Protein AF-A0A963F0V1-F1 (afdb_monomer_lite)

Structure (mmCIF, N/CA/C/O backbone):
data_AF-A0A963F0V1-F1
#
_entry.id   AF-A0A963F0V1-F1
#
loop_
_atom_site.group_PDB
_atom_site.id
_atom_site.type_symbol
_atom_site.label_atom_id
_atom_site.label_alt_id
_atom_site.label_comp_id
_atom_site.label_asym_id
_atom_site.label_entity_id
_atom_site.label_seq_id
_atom_site.pdbx_PDB_ins_code
_atom_site.Cartn_x
_atom_site.Cartn_y
_atom_site.Cartn_z
_atom_site.occupancy
_atom_site.B_iso_or_equiv
_atom_site.auth_seq_id
_atom_site.auth_comp_id
_atom_site.auth_asym_id
_atom_site.auth_atom_id
_atom_site.pdbx_PDB_model_num
ATOM 1 N N . MET A 1 1 ? -31.309 -64.681 -16.401 1.00 36.34 1 MET A N 1
ATOM 2 C CA . MET A 1 1 ? -31.812 -65.780 -15.548 1.00 36.34 1 MET A CA 1
ATOM 3 C C . MET A 1 1 ? -31.472 -65.454 -14.094 1.00 36.34 1 MET A C 1
ATOM 5 O O . MET A 1 1 ? -30.343 -65.654 -13.675 1.00 36.34 1 MET A O 1
ATOM 9 N N . ARG A 1 2 ? -32.404 -64.854 -13.349 1.00 30.73 2 ARG A N 1
ATOM 10 C CA . ARG A 1 2 ? -32.393 -64.821 -11.878 1.00 30.73 2 ARG A CA 1
ATOM 11 C C . ARG A 1 2 ? -33.809 -65.196 -11.445 1.00 30.73 2 ARG A C 1
ATOM 13 O O . ARG A 1 2 ? -34.757 -64.589 -11.933 1.00 30.73 2 ARG A O 1
ATOM 20 N N . LEU A 1 3 ? -33.934 -66.254 -10.650 1.00 33.16 3 LEU A N 1
ATOM 21 C CA . LEU A 1 3 ? -35.193 -66.767 -10.108 1.00 33.16 3 LEU A CA 1
ATOM 22 C C . LEU A 1 3 ? -35.331 -66.376 -8.631 1.00 33.16 3 LEU A C 1
ATOM 24 O O . LEU A 1 3 ? -34.332 -66.418 -7.921 1.00 33.16 3 LEU A O 1
ATOM 28 N N . SER A 1 4 ? -36.592 -66.162 -8.220 1.00 36.38 4 SER A N 1
ATOM 29 C CA . SER A 1 4 ? -37.158 -66.322 -6.861 1.00 36.38 4 SER A CA 1
ATOM 30 C C . SER A 1 4 ? -36.654 -65.383 -5.750 1.00 36.38 4 SER A C 1
ATOM 32 O O . SER A 1 4 ? -35.472 -65.103 -5.660 1.00 36.38 4 SER A O 1
ATOM 34 N N . THR A 1 5 ? -37.463 -64.860 -4.821 1.00 39.00 5 THR A N 1
ATOM 35 C CA . THR A 1 5 ? -38.858 -65.129 -4.414 1.00 39.00 5 THR A CA 1
ATOM 36 C C . THR A 1 5 ? -39.387 -63.955 -3.577 1.00 39.00 5 THR A C 1
ATOM 38 O O . THR A 1 5 ? -38.623 -63.219 -2.959 1.00 39.00 5 THR A O 1
ATOM 41 N N . CYS A 1 6 ? -40.712 -63.817 -3.570 1.00 36.38 6 CYS A N 1
ATOM 42 C CA . CYS A 1 6 ? -41.528 -62.809 -2.898 1.00 36.38 6 CYS A CA 1
ATOM 43 C C . CYS A 1 6 ? -41.811 -63.183 -1.428 1.00 36.38 6 CYS A C 1
ATOM 45 O O . CYS A 1 6 ? -42.163 -64.330 -1.178 1.00 36.38 6 CYS A O 1
ATOM 47 N N . HIS A 1 7 ? -41.752 -62.221 -0.497 1.00 34.22 7 HIS A N 1
ATOM 48 C CA . HIS A 1 7 ? -42.605 -62.185 0.702 1.00 34.22 7 HIS A CA 1
ATOM 49 C C . HIS A 1 7 ? -42.799 -60.732 1.182 1.00 34.22 7 HIS A C 1
ATOM 51 O O . HIS A 1 7 ? -41.845 -60.046 1.534 1.00 34.22 7 HIS A O 1
ATOM 57 N N . LEU A 1 8 ? -44.060 -60.288 1.181 1.00 35.28 8 LEU A N 1
ATOM 58 C CA . LEU A 1 8 ? -44.614 -59.140 1.919 1.00 35.28 8 LEU A CA 1
ATOM 59 C C . LEU A 1 8 ? -45.371 -59.716 3.146 1.00 35.28 8 LEU A C 1
ATOM 61 O O . LEU A 1 8 ? -45.813 -60.865 3.041 1.00 35.28 8 LEU A O 1
ATOM 65 N N . PRO A 1 9 ? -45.588 -58.983 4.264 1.00 44.78 9 PRO A N 1
ATOM 66 C CA . PRO A 1 9 ? -46.485 -57.823 4.223 1.00 44.78 9 PRO A CA 1
ATOM 67 C C . PRO A 1 9 ? -46.149 -56.633 5.154 1.00 44.78 9 PRO A C 1
ATOM 69 O O . PRO A 1 9 ? -45.736 -56.782 6.294 1.00 44.78 9 PRO A O 1
ATOM 72 N N . VAL A 1 10 ? -46.463 -55.442 4.633 1.00 38.75 10 VAL A N 1
ATOM 73 C CA . VAL A 1 10 ? -47.241 -54.369 5.282 1.00 38.75 10 VAL A CA 1
ATOM 74 C C . VAL A 1 10 ? -46.748 -53.831 6.636 1.00 38.75 10 VAL A C 1
ATOM 76 O O . VAL A 1 10 ? -47.108 -54.333 7.694 1.00 38.75 10 VAL A O 1
ATOM 79 N N . LEU A 1 11 ? -46.127 -52.648 6.595 1.00 35.50 11 LEU A N 1
ATOM 80 C CA . LEU A 1 11 ? -46.562 -51.544 7.452 1.00 35.50 11 LEU A CA 1
ATOM 81 C C . LEU A 1 11 ? -46.438 -50.230 6.672 1.00 35.50 11 LEU A C 1
ATOM 83 O O . LEU A 1 11 ? -45.351 -49.793 6.304 1.00 35.50 11 LEU A O 1
ATOM 87 N N . ALA A 1 12 ? -47.594 -49.665 6.340 1.00 40.53 12 ALA A N 1
ATOM 88 C CA . ALA A 1 12 ? -47.742 -48.428 5.600 1.00 40.53 12 ALA A CA 1
ATOM 89 C C . ALA A 1 12 ? -47.577 -47.225 6.534 1.00 40.53 12 ALA A C 1
ATOM 91 O O . ALA A 1 12 ? -48.270 -47.142 7.543 1.00 40.53 12 ALA A O 1
ATOM 92 N N . VAL A 1 13 ? -46.750 -46.258 6.139 1.00 40.94 13 VAL A N 1
ATOM 93 C CA . VAL A 1 13 ? -46.968 -44.844 6.464 1.00 40.94 13 VAL A CA 1
ATOM 94 C C . VAL A 1 13 ? -46.698 -44.050 5.192 1.00 40.94 13 VAL A C 1
ATOM 96 O O . VAL A 1 13 ? -45.559 -43.872 4.770 1.00 40.94 13 VAL A O 1
ATOM 99 N N . ALA A 1 14 ? -47.786 -43.638 4.549 1.00 46.97 14 ALA A N 1
ATOM 100 C CA . ALA A 1 14 ? -47.791 -42.679 3.462 1.00 46.97 14 ALA A CA 1
ATOM 101 C C . ALA A 1 14 ? -47.951 -41.272 4.048 1.00 46.97 14 ALA A C 1
ATOM 103 O O . ALA A 1 14 ? -48.888 -41.027 4.801 1.00 46.97 14 ALA A O 1
ATOM 104 N N . LEU A 1 15 ? -47.077 -40.351 3.649 1.00 43.12 15 LEU A N 1
ATOM 105 C CA . LEU A 1 15 ? -47.339 -38.912 3.634 1.00 43.12 15 LEU A CA 1
ATOM 106 C C . LEU A 1 15 ? -46.718 -38.362 2.346 1.00 43.12 15 LEU A C 1
ATOM 108 O O . LEU A 1 15 ? -45.575 -37.920 2.297 1.00 43.12 15 LEU A O 1
ATOM 112 N N . LEU A 1 16 ? -47.499 -38.488 1.274 1.00 48.53 16 LEU A N 1
ATOM 113 C CA . LEU A 1 16 ? -47.352 -37.742 0.032 1.00 48.53 16 LEU A CA 1
ATOM 114 C C . LEU A 1 16 ? -48.122 -36.432 0.192 1.00 48.53 16 LEU A C 1
ATOM 116 O O . LEU A 1 16 ? -49.347 -36.458 0.268 1.00 48.53 16 LEU A O 1
ATOM 120 N N . LEU A 1 17 ? -47.415 -35.308 0.153 1.00 52.84 17 LEU A N 1
ATOM 121 C CA . LEU A 1 17 ? -47.925 -34.083 -0.456 1.00 52.84 17 LEU A CA 1
ATOM 122 C C . LEU A 1 17 ? -46.806 -33.516 -1.327 1.00 52.84 17 LEU A C 1
ATOM 124 O O . LEU A 1 17 ? -46.010 -32.682 -0.907 1.00 52.84 17 LEU A O 1
ATOM 128 N N . GLY A 1 18 ? -46.742 -34.021 -2.559 1.00 43.69 18 GLY A N 1
ATOM 129 C CA . GLY A 1 18 ? -46.200 -33.242 -3.657 1.00 43.69 18 GLY A CA 1
ATOM 130 C C . GLY A 1 18 ? -47.162 -32.090 -3.925 1.00 43.69 18 GLY A C 1
ATOM 131 O O . GLY A 1 18 ? -4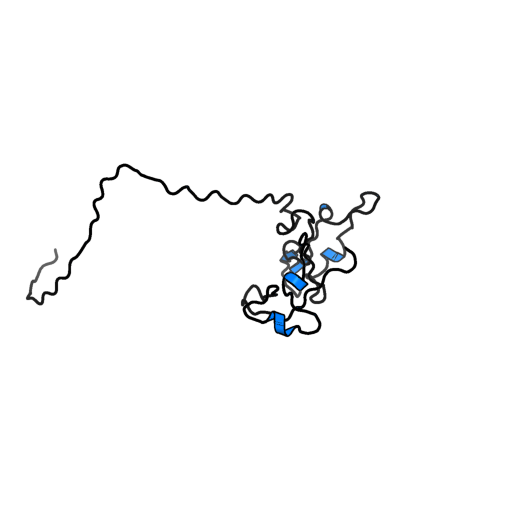8.310 -32.319 -4.298 1.00 43.69 18 GLY A O 1
ATOM 132 N N . ALA A 1 19 ? -46.700 -30.862 -3.717 1.00 38.00 19 ALA A N 1
ATOM 133 C CA . ALA A 1 19 ? -47.321 -29.692 -4.311 1.00 38.00 19 ALA A CA 1
ATOM 134 C C . ALA A 1 19 ? -46.619 -29.437 -5.650 1.00 38.00 19 ALA A C 1
ATOM 136 O O . ALA A 1 19 ? -45.589 -28.770 -5.716 1.00 38.00 19 ALA A O 1
ATOM 137 N N . CYS A 1 20 ? -47.163 -30.011 -6.723 1.00 45.06 20 CYS A N 1
ATOM 138 C CA . CYS A 1 20 ? -46.937 -29.491 -8.065 1.00 45.06 20 CYS A CA 1
ATOM 139 C C . CYS A 1 20 ? -47.742 -28.194 -8.167 1.00 45.06 20 CYS A C 1
ATOM 141 O O . CYS A 1 20 ? -48.969 -28.231 -8.226 1.00 45.06 20 CYS A O 1
ATOM 143 N N . SER A 1 21 ? -47.063 -27.050 -8.131 1.00 43.34 21 SER A N 1
ATOM 144 C CA . SER A 1 21 ? -47.679 -25.789 -8.531 1.00 43.34 21 SER A CA 1
ATOM 145 C C . SER A 1 21 ? -47.616 -25.709 -10.054 1.00 43.34 21 SER A C 1
ATOM 147 O O . SER A 1 21 ? -46.600 -25.314 -10.620 1.00 43.34 21 SER A O 1
ATOM 149 N N . ASP A 1 22 ? -48.685 -26.156 -10.712 1.00 48.31 22 ASP A N 1
ATOM 150 C CA . ASP A 1 22 ? -48.935 -25.873 -12.124 1.00 48.31 22 ASP A CA 1
ATOM 151 C C . ASP A 1 22 ? -49.528 -24.464 -12.199 1.00 48.31 22 ASP A C 1
ATOM 153 O O . ASP A 1 22 ? -50.730 -24.263 -12.017 1.00 48.31 22 ASP A O 1
ATOM 157 N N . ASN A 1 23 ? -48.669 -23.465 -12.400 1.00 40.50 23 ASN A N 1
ATOM 158 C CA . ASN A 1 23 ? -49.117 -22.108 -12.676 1.00 40.50 23 ASN A CA 1
ATOM 159 C C . ASN A 1 23 ? -48.793 -21.777 -14.131 1.00 40.50 23 ASN A C 1
ATOM 161 O O . ASN A 1 23 ? -47.668 -21.431 -14.492 1.00 40.50 23 ASN A O 1
ATOM 165 N N . ASN A 1 24 ? -49.817 -21.926 -14.969 1.00 51.38 24 ASN A N 1
ATOM 166 C CA . ASN A 1 24 ? -49.835 -21.544 -16.373 1.00 51.38 24 ASN A CA 1
ATOM 167 C C . ASN A 1 24 ? -49.839 -20.009 -16.474 1.00 51.38 24 ASN A C 1
ATOM 169 O O . ASN A 1 24 ? -50.861 -19.390 -16.751 1.00 51.38 24 ASN A O 1
ATOM 173 N N . ASN A 1 25 ? -48.687 -19.389 -16.227 1.00 48.00 25 ASN A N 1
ATOM 174 C CA . ASN A 1 25 ? -48.457 -17.977 -16.495 1.00 48.00 25 ASN A CA 1
ATOM 175 C C . ASN A 1 25 ? -47.353 -17.870 -17.545 1.00 48.00 25 ASN A C 1
ATOM 177 O O . ASN A 1 25 ? -46.169 -18.024 -17.255 1.00 48.00 25 ASN A O 1
ATOM 181 N N . ASN A 1 26 ? -47.760 -17.586 -18.784 1.00 52.09 26 ASN A N 1
ATOM 182 C CA . ASN A 1 26 ? -46.886 -17.203 -19.896 1.00 52.09 26 ASN A CA 1
ATOM 183 C C . ASN A 1 26 ? -46.291 -15.802 -19.682 1.00 52.09 26 ASN A C 1
ATOM 185 O O . ASN A 1 26 ? -46.343 -14.957 -20.570 1.00 52.09 26 ASN A O 1
ATOM 189 N N . ASN A 1 27 ? -45.727 -15.551 -18.507 1.00 55.31 27 ASN A N 1
ATOM 190 C CA . ASN A 1 27 ? -44.919 -14.376 -18.257 1.00 55.31 27 ASN A CA 1
ATOM 191 C C . ASN A 1 27 ? -43.622 -14.850 -17.614 1.00 55.31 27 ASN A C 1
ATOM 193 O O . ASN A 1 27 ? -43.478 -14.901 -16.396 1.00 55.31 27 ASN A O 1
ATOM 197 N N . LYS A 1 28 ? -42.690 -15.276 -18.473 1.00 50.31 28 LYS A N 1
ATOM 198 C CA . LYS A 1 28 ? -41.281 -15.367 -18.101 1.00 50.31 28 LYS A CA 1
ATOM 199 C C . LYS A 1 28 ? -40.787 -13.932 -17.932 1.00 50.31 28 LYS A C 1
ATOM 201 O O . LYS A 1 28 ? -40.135 -13.411 -18.835 1.00 50.31 28 LYS A O 1
ATOM 206 N N . ASP A 1 29 ? -41.109 -13.311 -16.802 1.00 62.34 29 ASP A N 1
ATOM 207 C CA . ASP A 1 29 ? -40.217 -12.298 -16.254 1.00 62.34 29 ASP A CA 1
ATOM 208 C C . ASP A 1 29 ? -38.923 -13.048 -15.960 1.00 62.34 29 ASP A C 1
ATOM 210 O O . ASP A 1 29 ? -38.790 -13.776 -14.979 1.00 62.34 29 ASP A O 1
ATOM 214 N N . LYS A 1 30 ? -38.014 -13.008 -16.935 1.00 60.19 30 LYS A N 1
ATOM 215 C CA . LYS A 1 30 ? -36.628 -13.354 -16.688 1.00 60.19 30 LYS A CA 1
ATOM 216 C C . LYS A 1 30 ? -36.157 -12.296 -15.709 1.00 60.19 30 LYS A C 1
ATOM 218 O O . LYS A 1 30 ? -36.129 -11.124 -16.085 1.00 60.19 30 LYS A O 1
ATOM 223 N N . ASP A 1 31 ? -35.827 -12.706 -14.489 1.00 68.62 31 ASP A N 1
ATOM 224 C CA . ASP A 1 31 ? -35.066 -11.847 -13.592 1.00 68.62 31 ASP A CA 1
ATOM 225 C C . ASP A 1 31 ? -33.915 -11.240 -14.410 1.00 68.62 31 ASP A C 1
ATOM 227 O O . ASP A 1 31 ? -33.255 -11.980 -15.157 1.00 68.62 31 ASP A O 1
ATOM 231 N N . PRO A 1 32 ? -33.735 -9.907 -14.389 1.00 72.00 32 PRO A N 1
ATOM 232 C CA . PRO A 1 32 ? -32.684 -9.281 -15.164 1.00 72.00 32 PRO A CA 1
ATOM 233 C C . PRO A 1 32 ? -31.361 -9.911 -14.743 1.00 72.00 32 PRO A C 1
ATOM 235 O O . PRO A 1 32 ? -31.025 -9.960 -13.560 1.00 72.00 32 PRO A O 1
ATOM 238 N N . GLU A 1 33 ? -30.646 -10.449 -15.728 1.00 75.00 33 GLU A N 1
ATOM 239 C CA . GLU A 1 33 ? -29.323 -11.018 -15.523 1.00 75.00 33 GLU A CA 1
ATOM 240 C C . GLU A 1 33 ? -28.458 -9.941 -14.846 1.00 75.00 33 GLU A C 1
ATOM 242 O O . GLU A 1 33 ? -28.494 -8.787 -15.296 1.00 75.00 33 GLU A O 1
ATOM 247 N N . PRO A 1 34 ? -27.753 -10.253 -13.740 1.00 75.44 34 PRO A N 1
ATOM 248 C CA . PRO A 1 34 ? -26.973 -9.256 -13.026 1.00 75.44 34 PRO A CA 1
ATOM 249 C C . PRO A 1 34 ? -26.024 -8.569 -14.002 1.00 75.44 34 PRO A C 1
ATOM 251 O O . PRO A 1 34 ? -25.211 -9.231 -14.649 1.00 75.44 34 PRO A O 1
ATOM 254 N N . VAL A 1 35 ? -26.145 -7.247 -14.135 1.00 78.06 35 VAL A N 1
ATOM 255 C CA . VAL A 1 35 ? -25.211 -6.480 -14.957 1.00 78.06 35 VAL A CA 1
ATOM 256 C C . VAL A 1 35 ? -23.832 -6.657 -14.322 1.00 78.06 35 VAL A C 1
ATOM 258 O O . VAL A 1 35 ? -23.683 -6.341 -13.138 1.00 78.06 35 VAL A O 1
ATOM 261 N N . PRO A 1 36 ? -22.835 -7.192 -15.048 1.00 79.94 36 PRO A N 1
ATOM 262 C CA . PRO A 1 36 ? -21.506 -7.346 -14.490 1.00 79.94 36 PRO A CA 1
ATOM 263 C C . PRO A 1 36 ? -20.973 -5.966 -14.107 1.00 79.94 36 PRO A C 1
ATOM 265 O O . PRO A 1 36 ? -21.009 -5.029 -14.908 1.00 79.94 36 PRO A O 1
ATOM 268 N N . VAL A 1 37 ? -20.495 -5.841 -12.869 1.00 78.50 37 VAL A N 1
ATOM 269 C CA . VAL A 1 37 ? -19.780 -4.646 -12.423 1.00 78.50 37 V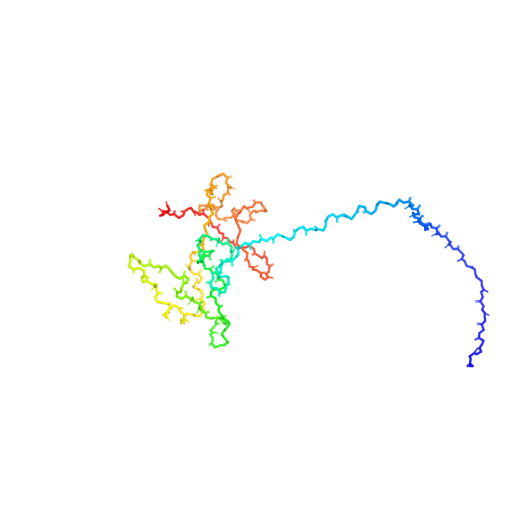AL A CA 1
ATOM 270 C C . VAL A 1 37 ? -18.490 -4.580 -13.238 1.00 78.50 37 VAL A C 1
ATOM 272 O O . 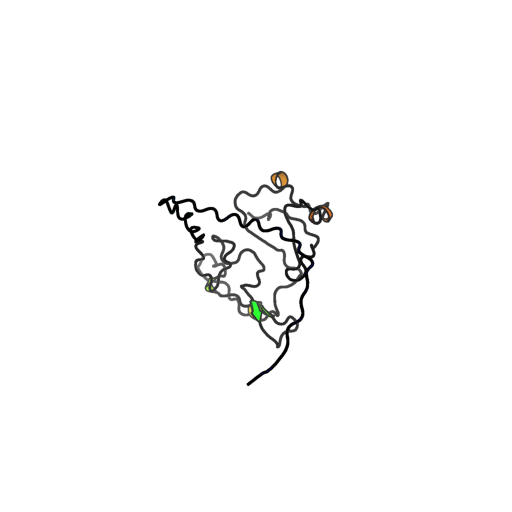VAL A 1 37 ? -17.605 -5.416 -13.078 1.00 78.50 37 VAL A O 1
ATOM 275 N N . SER A 1 38 ? -18.419 -3.621 -14.158 1.00 78.75 38 SER A N 1
ATOM 276 C CA . SER A 1 38 ? -17.222 -3.344 -14.947 1.00 78.75 38 SER A CA 1
ATOM 277 C C . SER A 1 38 ? -16.474 -2.198 -14.284 1.00 78.75 38 SER A C 1
ATOM 279 O O . SER A 1 38 ? -16.984 -1.080 -14.242 1.00 78.75 38 SER A O 1
ATOM 281 N N . ILE A 1 39 ? -15.281 -2.482 -13.769 1.00 77.06 39 ILE A N 1
ATOM 282 C CA . ILE A 1 39 ? -14.371 -1.483 -13.204 1.00 77.06 39 ILE A CA 1
ATOM 283 C C . ILE A 1 39 ? -13.254 -1.272 -14.221 1.00 77.06 39 ILE A C 1
ATOM 285 O O . ILE A 1 39 ? -12.708 -2.239 -14.755 1.00 77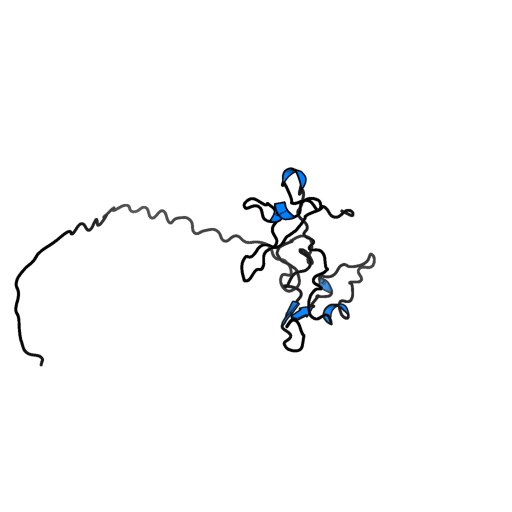.06 39 ILE A O 1
ATOM 289 N N . GLU A 1 40 ? -12.937 -0.018 -14.526 1.00 80.56 40 GLU A N 1
ATOM 290 C CA . GLU A 1 40 ? -11.774 0.289 -15.350 1.00 80.56 40 GLU A CA 1
ATOM 291 C C . GLU A 1 40 ? -10.504 0.021 -14.541 1.00 80.56 40 GLU A C 1
ATOM 293 O O . GLU A 1 40 ? -10.276 0.640 -13.507 1.00 80.56 40 GLU A O 1
ATOM 298 N N . THR A 1 41 ? -9.670 -0.899 -15.020 1.00 84.94 41 THR A N 1
ATOM 299 C CA . THR A 1 41 ? -8.371 -1.224 -14.414 1.00 84.94 41 THR A CA 1
ATOM 300 C C . THR A 1 41 ? -7.256 -0.934 -15.421 1.00 84.94 41 THR A C 1
ATOM 302 O O . THR A 1 41 ? -6.665 -1.862 -15.994 1.00 84.94 41 THR A O 1
ATOM 305 N N . PRO A 1 42 ? -7.016 0.347 -15.755 1.00 83.44 42 PRO A N 1
ATOM 306 C CA . PRO A 1 42 ? -5.986 0.700 -16.716 1.00 83.44 42 PRO A CA 1
ATOM 307 C C . PRO A 1 42 ? -4.631 0.194 -16.216 1.00 83.44 42 PRO A C 1
ATOM 309 O O . PRO A 1 42 ? -4.258 0.422 -15.072 1.00 83.44 42 PRO A O 1
ATOM 312 N N . ASN A 1 43 ? -3.871 -0.462 -17.096 1.00 91.06 43 ASN A N 1
ATOM 313 C CA . ASN A 1 43 ? -2.517 -0.932 -16.792 1.00 91.06 43 ASN A CA 1
ATOM 314 C C . ASN A 1 43 ? -2.429 -1.949 -15.637 1.00 91.06 43 ASN A C 1
ATOM 316 O O . ASN A 1 43 ? -1.418 -1.990 -14.940 1.00 91.06 43 ASN A O 1
ATOM 320 N N . ALA A 1 44 ? -3.456 -2.783 -15.441 1.00 91.75 44 ALA A N 1
ATOM 321 C CA . ALA A 1 44 ? -3.479 -3.835 -14.414 1.00 91.75 44 ALA A CA 1
ATOM 322 C C . ALA A 1 44 ? -2.311 -4.844 -14.503 1.00 91.75 44 ALA A C 1
ATOM 324 O O . ALA A 1 44 ? -2.073 -5.602 -13.571 1.00 91.75 44 ALA A O 1
ATOM 325 N N . ASP A 1 45 ? -1.569 -4.863 -15.616 1.00 92.56 45 ASP A N 1
ATOM 326 C CA . ASP A 1 45 ? -0.315 -5.608 -15.766 1.00 92.56 45 ASP A CA 1
ATOM 327 C C . ASP A 1 45 ? 0.834 -5.060 -14.903 1.00 92.56 45 ASP A C 1
ATOM 329 O O . ASP A 1 45 ? 1.833 -5.749 -14.705 1.00 92.56 45 ASP A O 1
ATOM 333 N N . ARG A 1 46 ? 0.723 -3.814 -14.427 1.00 94.00 46 ARG A N 1
ATOM 334 C CA . ARG A 1 46 ? 1.791 -3.114 -13.700 1.00 94.00 46 ARG A CA 1
ATOM 335 C C . ARG A 1 46 ? 1.322 -2.134 -12.622 1.00 94.00 46 ARG A C 1
ATOM 337 O O . ARG A 1 46 ? 2.175 -1.569 -11.941 1.00 94.00 46 ARG A O 1
ATOM 344 N N . CYS A 1 47 ? 0.020 -1.900 -12.494 1.00 94.62 47 CYS A N 1
ATOM 345 C CA . CYS A 1 47 ? -0.586 -1.025 -11.496 1.00 94.62 47 CYS A CA 1
ATOM 346 C C . CYS A 1 47 ? -1.493 -1.819 -10.565 1.00 94.62 47 CYS A C 1
ATOM 348 O O . CYS A 1 47 ? -2.120 -2.795 -10.978 1.00 94.62 47 CYS A O 1
ATOM 350 N N . GLU A 1 48 ? -1.585 -1.353 -9.328 1.00 93.31 48 GLU A N 1
ATOM 351 C CA . GLU A 1 48 ? -2.604 -1.802 -8.395 1.00 93.31 48 GLU A CA 1
ATOM 352 C C . GLU A 1 48 ? -3.991 -1.352 -8.875 1.00 93.31 48 GLU A C 1
ATOM 354 O O . GLU A 1 48 ? -4.157 -0.264 -9.425 1.00 93.31 48 GLU A O 1
ATOM 359 N N . ILE A 1 49 ? -4.981 -2.230 -8.731 1.00 91.62 49 ILE A N 1
ATOM 360 C CA . ILE A 1 49 ? -6.332 -2.040 -9.275 1.00 91.62 49 ILE A CA 1
ATOM 361 C C . ILE A 1 49 ? -7.294 -1.422 -8.258 1.00 91.62 49 ILE A C 1
ATOM 363 O O . ILE A 1 49 ? -8.406 -1.042 -8.620 1.00 91.62 49 ILE A O 1
ATOM 367 N N . LEU A 1 50 ? -6.892 -1.371 -6.986 1.00 89.44 50 LEU A N 1
ATOM 368 C CA . LEU A 1 50 ? -7.700 -0.829 -5.894 1.00 89.44 50 LEU A CA 1
ATOM 369 C C . LEU A 1 50 ? -7.673 0.707 -5.831 1.00 89.44 50 LEU A C 1
ATOM 371 O O . LEU A 1 50 ? -8.558 1.290 -5.208 1.00 89.44 50 LEU A O 1
ATOM 375 N N . ASP A 1 51 ? -6.707 1.353 -6.489 1.00 87.88 51 ASP A N 1
ATOM 376 C CA . ASP A 1 51 ? -6.627 2.807 -6.655 1.00 87.88 51 ASP A CA 1
ATOM 377 C C . ASP A 1 51 ? -6.536 3.147 -8.152 1.00 87.88 51 ASP A C 1
ATOM 379 O O . ASP A 1 51 ? -5.581 2.788 -8.840 1.00 87.88 51 ASP A O 1
ATOM 383 N N . SER A 1 52 ? -7.553 3.833 -8.678 1.00 81.69 52 SER A N 1
ATOM 384 C CA . SER A 1 52 ? -7.589 4.237 -10.089 1.00 81.69 52 SER A CA 1
ATOM 385 C C . SER A 1 52 ? -6.698 5.440 -10.406 1.00 81.69 52 SER A C 1
ATOM 387 O O . SER A 1 52 ? -6.386 5.675 -11.576 1.00 81.69 52 SER A O 1
ATOM 389 N N . ASP A 1 53 ? -6.318 6.214 -9.391 1.00 84.88 53 ASP A N 1
ATOM 390 C CA . ASP A 1 53 ? -5.607 7.483 -9.529 1.00 84.88 53 ASP A CA 1
ATOM 391 C C . ASP A 1 53 ? -4.093 7.287 -9.376 1.00 84.88 53 ASP A C 1
ATOM 393 O O . ASP A 1 53 ? -3.301 7.894 -10.106 1.00 84.88 53 ASP A O 1
ATOM 397 N N . ASN A 1 54 ? -3.679 6.408 -8.461 1.00 89.69 54 ASN A N 1
ATOM 398 C CA . ASN A 1 54 ? -2.280 6.143 -8.154 1.00 89.69 54 ASN A CA 1
ATOM 399 C C . ASN A 1 54 ? -1.921 4.681 -8.401 1.00 89.69 54 ASN A C 1
ATOM 401 O O . ASN A 1 54 ? -2.177 3.808 -7.583 1.00 89.69 54 ASN A O 1
ATOM 405 N N . CYS A 1 55 ? -1.173 4.448 -9.479 1.00 92.19 55 CYS A N 1
ATOM 406 C CA . CYS A 1 55 ? -0.715 3.120 -9.896 1.00 92.19 55 CYS A CA 1
ATOM 407 C C . CYS A 1 55 ? -0.031 2.295 -8.788 1.00 92.19 55 CYS A C 1
ATOM 409 O O . CYS A 1 55 ? -0.064 1.071 -8.843 1.00 92.19 55 CYS A O 1
ATOM 411 N N . MET A 1 56 ? 0.612 2.953 -7.816 1.00 93.50 56 MET A N 1
ATOM 412 C CA . MET A 1 56 ? 1.377 2.305 -6.745 1.00 93.50 56 MET A CA 1
ATOM 413 C C . MET A 1 56 ? 0.582 2.077 -5.455 1.00 93.50 56 MET A C 1
ATOM 415 O O . MET A 1 56 ? 1.139 1.484 -4.532 1.00 93.50 56 MET A O 1
ATOM 419 N N . PHE A 1 57 ? -0.653 2.578 -5.349 1.00 93.81 57 PHE A N 1
ATOM 420 C CA . PHE A 1 57 ? -1.441 2.498 -4.120 1.00 93.81 57 PHE A CA 1
ATOM 421 C C . PHE A 1 57 ? -2.584 1.482 -4.203 1.00 93.81 57 PHE A C 1
ATOM 423 O O . PHE A 1 57 ? -3.160 1.306 -5.270 1.00 93.81 57 PHE A O 1
ATOM 430 N N . PRO A 1 58 ? -2.945 0.842 -3.073 1.00 94.50 58 PRO A N 1
ATOM 431 C CA . PRO A 1 58 ? -2.258 0.853 -1.777 1.00 94.50 58 PRO A CA 1
ATOM 432 C C . PRO A 1 58 ? -0.813 0.328 -1.818 1.00 94.50 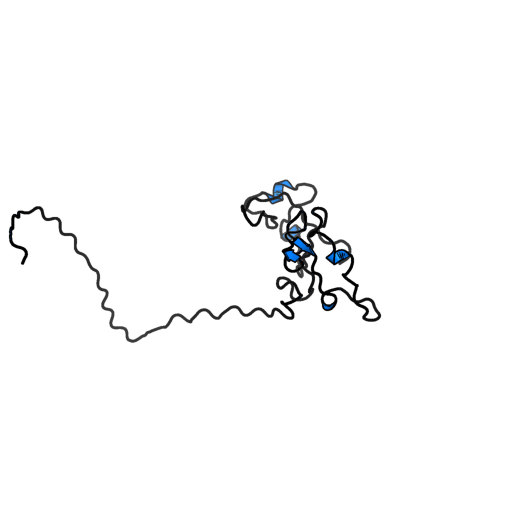58 PRO A C 1
ATOM 434 O O . PRO A 1 58 ? -0.470 -0.561 -2.594 1.00 94.50 58 PRO A O 1
ATOM 437 N N . TRP A 1 59 ? 0.038 0.908 -0.973 1.00 94.69 59 TRP A N 1
ATOM 438 C CA . TRP A 1 59 ? 1.437 0.519 -0.802 1.00 94.69 59 TRP A CA 1
ATOM 439 C C . TRP A 1 59 ? 1.692 0.063 0.637 1.00 94.69 59 TRP A C 1
ATOM 441 O O . TRP A 1 59 ? 1.256 0.753 1.553 1.00 94.69 59 TRP A O 1
ATOM 451 N N . PRO A 1 60 ? 2.459 -1.012 0.874 1.00 95.56 60 PRO A N 1
ATOM 452 C CA . PRO A 1 60 ? 2.922 -1.991 -0.109 1.00 95.56 60 PRO A CA 1
ATOM 453 C C . PRO A 1 60 ? 1.774 -2.884 -0.616 1.00 95.56 60 PRO A C 1
ATOM 455 O O . PRO A 1 60 ? 0.754 -3.027 0.054 1.00 95.56 60 PRO A O 1
ATOM 458 N N . SER A 1 61 ? 1.962 -3.525 -1.775 1.00 94.69 61 SER A N 1
ATOM 459 C CA . SER A 1 61 ? 1.011 -4.509 -2.314 1.00 94.69 61 SER A CA 1
ATOM 460 C C . SER A 1 61 ? 1.706 -5.677 -3.016 1.00 94.69 61 SER A C 1
ATOM 462 O O . SER A 1 61 ? 2.691 -5.496 -3.734 1.00 94.69 61 SER A O 1
ATOM 464 N N . ASN A 1 62 ? 1.159 -6.886 -2.849 1.00 93.56 62 ASN A N 1
ATOM 465 C CA . ASN A 1 62 ? 1.689 -8.113 -3.449 1.00 93.56 62 ASN A CA 1
ATOM 466 C C . ASN A 1 62 ? 1.565 -8.170 -4.981 1.00 93.56 62 ASN A C 1
ATOM 468 O O . ASN A 1 62 ? 2.226 -9.004 -5.589 1.00 93.56 62 ASN A O 1
ATOM 472 N N . VAL A 1 63 ? 0.790 -7.299 -5.642 1.00 94.56 63 VAL A N 1
ATOM 473 C CA . VAL A 1 63 ? 0.871 -7.180 -7.120 1.00 94.56 63 VAL A CA 1
ATOM 474 C C . VAL A 1 63 ? 2.256 -6.735 -7.586 1.00 94.56 63 VAL A C 1
ATOM 476 O O . VAL A 1 63 ? 2.639 -7.017 -8.718 1.00 94.56 63 VAL A O 1
ATOM 479 N N . PHE A 1 64 ? 3.031 -6.085 -6.714 1.00 96.94 64 PHE A N 1
ATOM 480 C CA . PHE A 1 64 ? 4.407 -5.679 -6.985 1.00 96.94 64 PHE A CA 1
ATOM 481 C C . PHE A 1 64 ? 5.437 -6.712 -6.523 1.00 96.94 64 PHE A C 1
ATOM 483 O O . PHE A 1 64 ? 6.591 -6.355 -6.281 1.00 96.94 64 PHE A O 1
ATOM 490 N N . THR A 1 65 ? 5.048 -7.979 -6.373 1.00 96.94 65 THR A N 1
ATOM 491 C CA . THR A 1 65 ? 5.972 -9.074 -6.070 1.00 96.94 65 THR A CA 1
ATOM 492 C C . THR A 1 65 ? 5.826 -10.219 -7.063 1.00 96.94 65 THR A C 1
ATOM 494 O O . THR A 1 65 ? 4.823 -10.363 -7.762 1.00 96.94 65 THR A O 1
ATOM 497 N N . VAL A 1 66 ? 6.869 -11.035 -7.156 1.00 97.31 66 VAL A N 1
ATOM 498 C CA . VAL A 1 66 ? 6.867 -12.305 -7.889 1.00 97.31 66 VAL A CA 1
ATOM 499 C C . VAL A 1 66 ? 7.410 -13.400 -6.987 1.00 97.31 66 VAL A C 1
ATOM 501 O O . VAL A 1 66 ? 8.193 -13.124 -6.082 1.00 97.31 66 VAL A O 1
ATOM 504 N N . ALA A 1 67 ? 6.995 -14.641 -7.231 1.00 97.88 67 ALA A N 1
ATOM 505 C CA . ALA A 1 67 ? 7.528 -15.786 -6.506 1.00 97.88 67 ALA A CA 1
ATOM 506 C C . ALA A 1 67 ? 9.010 -16.007 -6.844 1.00 97.88 67 ALA A C 1
ATOM 508 O O . ALA A 1 67 ? 9.392 -15.966 -8.016 1.00 97.88 67 ALA A O 1
ATOM 509 N N . ASP A 1 68 ? 9.812 -16.290 -5.823 1.00 97.75 68 ASP A N 1
ATOM 510 C CA . ASP A 1 68 ? 11.213 -16.681 -5.950 1.00 97.75 68 ASP A CA 1
ATOM 511 C C . ASP A 1 68 ? 11.567 -17.709 -4.874 1.00 97.75 68 ASP A C 1
ATOM 513 O O . ASP A 1 68 ? 11.721 -17.377 -3.706 1.00 97.75 68 ASP A O 1
ATOM 517 N N . GLU A 1 69 ? 11.708 -18.977 -5.262 1.00 97.06 69 GLU A N 1
ATOM 518 C CA . GLU A 1 69 ? 12.049 -20.061 -4.326 1.00 97.06 69 GLU A CA 1
ATOM 519 C C . GLU A 1 69 ? 13.480 -19.945 -3.769 1.00 97.06 69 GLU A C 1
ATOM 521 O O . GLU A 1 69 ? 13.839 -20.662 -2.835 1.00 97.06 69 GLU A O 1
ATOM 526 N N . GLY A 1 70 ? 14.310 -19.079 -4.362 1.00 96.44 70 GLY A N 1
ATOM 527 C CA . GLY A 1 70 ? 15.668 -18.805 -3.905 1.00 96.44 70 GLY A CA 1
ATOM 528 C C . GLY A 1 70 ? 15.764 -17.782 -2.772 1.00 96.44 70 GLY A C 1
ATOM 529 O O . GLY A 1 70 ? 16.823 -17.714 -2.144 1.00 96.44 70 GLY A O 1
ATOM 530 N N . SER A 1 71 ? 14.707 -17.004 -2.513 1.00 96.12 71 SER A N 1
ATOM 531 C CA . SER A 1 71 ? 14.683 -15.999 -1.450 1.00 96.12 71 SER A CA 1
ATOM 532 C C . SER A 1 71 ? 14.151 -16.565 -0.132 1.00 96.12 71 SER A C 1
ATOM 534 O O . SER A 1 71 ? 13.386 -17.530 -0.106 1.00 96.12 71 SER A O 1
ATOM 536 N N . ASP A 1 72 ? 14.530 -15.941 0.986 1.00 95.44 72 ASP A N 1
ATOM 537 C CA . ASP A 1 72 ? 14.130 -16.397 2.323 1.00 95.44 72 ASP A CA 1
ATOM 538 C C . ASP A 1 72 ? 12.613 -16.264 2.559 1.00 95.44 72 ASP A C 1
ATOM 540 O O . ASP A 1 72 ? 12.028 -17.021 3.339 1.00 95.44 72 ASP A O 1
ATOM 544 N N . THR A 1 73 ? 11.957 -15.322 1.875 1.00 94.75 73 THR A N 1
ATOM 545 C CA . THR A 1 73 ? 10.512 -15.069 1.984 1.00 94.75 73 THR A CA 1
ATOM 546 C C . THR A 1 73 ? 9.684 -15.771 0.907 1.00 94.75 73 THR A C 1
ATOM 548 O O . THR A 1 73 ? 8.453 -15.759 0.980 1.00 94.75 73 THR A O 1
ATOM 551 N N . GLY A 1 74 ? 10.328 -16.373 -0.098 1.00 96.81 74 GLY A N 1
ATOM 552 C CA . GLY A 1 74 ? 9.658 -16.928 -1.274 1.00 96.81 74 GLY A CA 1
ATOM 553 C C . GLY A 1 74 ? 9.184 -15.873 -2.283 1.00 96.81 74 GLY A C 1
ATOM 554 O O . GLY A 1 74 ? 8.477 -16.216 -3.235 1.00 96.81 74 GLY A O 1
ATOM 555 N N . LEU A 1 75 ? 9.517 -14.595 -2.070 1.00 97.25 75 LEU A N 1
ATOM 556 C CA . LEU A 1 75 ? 9.127 -13.465 -2.912 1.00 97.25 75 LEU A CA 1
ATOM 557 C C . LEU A 1 75 ? 10.336 -12.609 -3.301 1.00 97.25 75 LEU A C 1
ATOM 559 O O . LEU A 1 75 ? 11.310 -12.515 -2.558 1.00 97.25 75 LEU A O 1
ATOM 563 N N . LEU A 1 76 ? 10.223 -11.923 -4.436 1.00 97.75 76 LEU A N 1
ATOM 564 C CA . LEU A 1 76 ? 11.049 -10.778 -4.819 1.00 97.75 76 LEU A CA 1
ATOM 565 C C . LEU A 1 76 ? 10.156 -9.586 -5.152 1.00 97.75 76 LEU A C 1
ATOM 567 O O . LEU A 1 76 ? 9.067 -9.745 -5.710 1.00 97.75 76 LEU A O 1
ATOM 571 N N . ILE A 1 77 ?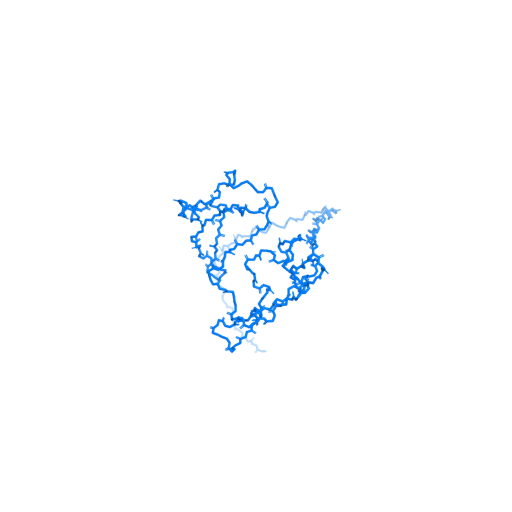 10.633 -8.383 -4.845 1.00 97.69 77 ILE A N 1
ATOM 572 C CA . ILE A 1 77 ? 10.016 -7.145 -5.324 1.00 97.69 77 ILE A CA 1
ATOM 573 C C . ILE A 1 77 ? 10.133 -7.067 -6.855 1.00 97.69 77 ILE A C 1
ATOM 575 O O . ILE A 1 77 ? 11.182 -7.348 -7.429 1.00 97.69 77 ILE A O 1
ATOM 579 N N . ASN A 1 78 ? 9.053 -6.659 -7.519 1.00 97.69 78 ASN A N 1
ATOM 580 C CA . ASN A 1 78 ? 8.946 -6.563 -8.972 1.00 97.69 78 ASN A CA 1
ATOM 581 C C . ASN A 1 78 ? 8.228 -5.271 -9.391 1.00 97.69 78 ASN A C 1
ATOM 583 O O . ASN A 1 78 ? 7.108 -5.280 -9.905 1.00 97.69 78 ASN A O 1
ATOM 587 N N . LEU A 1 79 ? 8.874 -4.134 -9.151 1.00 97.69 79 LEU A N 1
ATOM 588 C CA . LEU A 1 79 ? 8.371 -2.828 -9.561 1.00 97.69 79 LEU A CA 1
ATOM 589 C C . LEU A 1 79 ? 8.643 -2.610 -11.049 1.00 97.69 79 LEU A C 1
ATOM 591 O O . LEU A 1 79 ? 9.773 -2.765 -11.522 1.00 97.69 79 LEU A O 1
ATOM 595 N N . ASN A 1 80 ? 7.613 -2.181 -11.775 1.00 97.44 80 ASN A N 1
ATOM 596 C CA . ASN A 1 80 ? 7.749 -1.714 -13.146 1.00 97.44 80 ASN A CA 1
ATOM 597 C C . ASN A 1 80 ? 8.126 -0.226 -13.147 1.00 97.44 80 ASN A C 1
ATOM 599 O O . ASN A 1 80 ? 7.446 0.596 -12.533 1.00 97.44 80 ASN A O 1
ATOM 603 N N . GLN A 1 81 ? 9.190 0.137 -13.864 1.00 97.38 81 GLN A N 1
ATOM 604 C CA . GLN A 1 81 ? 9.657 1.523 -13.951 1.00 97.38 81 GLN A CA 1
ATOM 605 C C . GLN A 1 81 ? 8.570 2.490 -14.458 1.00 97.38 81 GLN A C 1
ATOM 607 O O . GLN A 1 81 ? 8.507 3.630 -14.003 1.00 97.38 81 GLN A O 1
ATOM 612 N N . GLU A 1 82 ? 7.677 2.047 -15.347 1.00 95.50 82 GLU A N 1
ATOM 613 C CA . GLU A 1 82 ? 6.580 2.876 -15.862 1.00 95.50 82 GLU A CA 1
ATOM 614 C C . GLU A 1 82 ? 5.520 3.194 -14.799 1.00 95.50 82 GLU A C 1
ATOM 616 O O . GLU A 1 82 ? 4.855 4.232 -14.887 1.00 95.50 82 GLU A O 1
ATOM 621 N N . SER A 1 83 ? 5.405 2.356 -13.769 1.00 95.06 83 SER A N 1
ATOM 622 C CA . SER A 1 83 ? 4.495 2.544 -12.633 1.00 95.06 83 SER A CA 1
ATOM 623 C C . SER A 1 83 ? 5.023 3.559 -11.619 1.00 95.06 83 SER A C 1
ATOM 625 O O . SER A 1 83 ? 4.244 4.197 -10.913 1.00 95.06 83 SER A O 1
ATOM 627 N N . LEU A 1 84 ? 6.343 3.761 -11.570 1.00 95.31 84 LEU A N 1
ATOM 628 C CA . LEU A 1 84 ? 6.974 4.615 -10.569 1.00 95.31 84 LEU A CA 1
ATOM 629 C C . LEU A 1 84 ? 6.795 6.116 -10.859 1.00 95.31 84 LEU A C 1
ATOM 631 O O . LEU A 1 84 ? 6.575 6.523 -12.007 1.00 95.31 84 LEU A O 1
ATOM 635 N N . PRO A 1 85 ? 6.901 6.986 -9.838 1.00 92.69 85 PRO A N 1
ATOM 636 C CA . PRO A 1 85 ? 6.843 8.428 -10.032 1.00 92.69 85 PRO A CA 1
ATOM 637 C C . PRO A 1 85 ? 7.926 8.934 -10.989 1.00 92.69 85 PRO A C 1
ATOM 639 O O . PRO A 1 85 ? 9.036 8.402 -11.055 1.00 92.69 85 PRO A O 1
ATOM 642 N N . ALA A 1 86 ? 7.604 10.003 -11.714 1.00 95.31 86 ALA A N 1
ATOM 643 C CA . ALA A 1 86 ? 8.568 10.746 -12.511 1.00 95.31 86 ALA A CA 1
ATOM 644 C C . ALA A 1 86 ? 8.944 12.053 -11.809 1.00 95.31 86 ALA A C 1
ATOM 646 O O . ALA A 1 86 ? 8.104 12.714 -11.197 1.00 95.31 86 ALA A O 1
ATOM 647 N N . ASN A 1 87 ? 10.205 12.463 -11.929 1.00 94.75 87 ASN A N 1
ATOM 648 C CA . ASN A 1 87 ? 10.619 13.797 -11.506 1.00 94.75 87 ASN A CA 1
ATOM 649 C C . ASN A 1 87 ? 10.061 14.887 -12.455 1.00 94.75 87 ASN A C 1
ATOM 651 O O . ASN A 1 87 ? 9.441 14.598 -13.479 1.00 94.75 87 ASN A O 1
ATOM 655 N N . LYS A 1 88 ? 10.339 16.170 -12.168 1.00 96.50 88 LYS A N 1
ATOM 656 C CA . LYS A 1 88 ? 9.874 17.312 -12.991 1.00 96.50 88 LYS A CA 1
ATOM 657 C C . LYS A 1 88 ? 10.338 17.289 -14.460 1.00 96.50 88 LYS A C 1
ATOM 659 O O . LYS A 1 88 ? 9.829 18.065 -15.260 1.00 96.50 88 LYS A O 1
ATOM 664 N N . GLN A 1 89 ? 11.315 16.454 -14.805 1.00 97.00 89 GLN A N 1
ATOM 665 C CA . GLN A 1 89 ? 11.852 16.289 -16.160 1.00 97.00 89 GLN A CA 1
ATOM 666 C C . GLN A 1 89 ? 11.272 15.049 -16.863 1.00 97.00 89 GLN A C 1
ATOM 668 O O . GLN A 1 89 ? 11.690 14.733 -17.972 1.00 97.00 89 GLN A O 1
ATOM 673 N N . GLY A 1 90 ? 10.332 14.338 -16.231 1.00 96.12 90 GLY A N 1
ATOM 674 C CA . GLY A 1 90 ? 9.731 13.117 -16.768 1.00 96.12 90 GLY A CA 1
ATOM 675 C C . GLY A 1 90 ? 10.570 11.854 -16.557 1.00 96.12 90 GLY A C 1
ATOM 676 O O . GLY A 1 90 ? 10.194 10.796 -17.050 1.00 96.12 90 GLY A O 1
ATOM 677 N N . VAL A 1 91 ? 11.689 11.930 -15.828 1.00 97.44 91 VAL A N 1
ATOM 678 C CA . VAL A 1 91 ? 12.543 10.762 -15.571 1.00 97.44 91 VAL A CA 1
ATOM 679 C C . VAL A 1 91 ? 11.928 9.925 -14.456 1.00 97.44 91 VAL A C 1
ATOM 681 O O . VAL A 1 91 ? 11.762 10.414 -13.336 1.00 97.44 91 VAL A O 1
ATOM 684 N N . LYS A 1 92 ? 11.592 8.676 -14.786 1.00 96.75 92 LYS A N 1
ATOM 685 C CA . LYS A 1 92 ? 11.072 7.663 -13.862 1.00 96.75 92 LYS A CA 1
ATOM 686 C C . LYS A 1 92 ? 12.170 7.155 -12.928 1.00 96.75 92 LYS A C 1
ATOM 688 O O . LYS A 1 92 ? 13.336 7.100 -13.317 1.00 96.75 92 LYS A O 1
ATOM 693 N N . VAL A 1 93 ? 11.791 6.795 -11.705 1.00 96.56 93 VAL A N 1
ATOM 694 C CA . VAL A 1 93 ? 12.707 6.159 -10.748 1.00 96.56 93 VAL A CA 1
ATOM 695 C C . VAL A 1 93 ? 13.144 4.790 -11.278 1.00 96.56 93 VAL A C 1
ATOM 697 O O . VAL A 1 93 ? 12.311 4.024 -11.750 1.00 96.56 93 VAL A O 1
ATOM 700 N N . ASP A 1 94 ? 14.440 4.489 -11.198 1.00 97.44 94 ASP A N 1
ATOM 701 C CA . ASP A 1 94 ? 14.989 3.172 -11.533 1.00 97.44 94 ASP A CA 1
ATOM 702 C C . ASP A 1 94 ? 14.715 2.181 -10.382 1.00 97.44 94 ASP A C 1
ATOM 704 O O . ASP A 1 94 ? 15.205 2.406 -9.269 1.00 97.44 94 ASP A O 1
ATOM 708 N N . PRO A 1 95 ? 13.941 1.101 -10.607 1.00 97.75 95 PRO A N 1
ATOM 709 C CA . PRO A 1 95 ? 13.597 0.140 -9.564 1.00 97.75 95 PRO A CA 1
ATOM 710 C C . PRO A 1 95 ? 14.693 -0.891 -9.274 1.00 97.75 95 PRO A C 1
ATOM 712 O O . PRO A 1 95 ? 14.503 -1.709 -8.376 1.00 97.75 95 PRO A O 1
ATOM 715 N N . SER A 1 96 ? 15.806 -0.906 -10.017 1.00 98.06 96 SER A N 1
ATOM 716 C CA . SER A 1 96 ? 16.758 -2.029 -10.034 1.00 98.06 96 SER A CA 1
ATOM 717 C C . SER A 1 96 ? 17.226 -2.460 -8.645 1.00 98.06 96 SER A C 1
ATOM 719 O O . SER A 1 96 ? 17.260 -3.653 -8.357 1.00 98.06 96 SER A O 1
ATOM 721 N N . GLU A 1 97 ? 17.535 -1.512 -7.757 1.00 97.31 97 GLU A N 1
ATOM 722 C CA . GLU A 1 97 ? 17.987 -1.841 -6.400 1.00 97.31 97 GLU A CA 1
ATOM 723 C C . GLU A 1 97 ? 16.849 -2.296 -5.479 1.00 97.31 97 GLU A C 1
ATOM 725 O O . GLU A 1 97 ? 17.077 -3.124 -4.603 1.00 97.31 97 GLU A O 1
ATOM 730 N N . TRP A 1 98 ? 15.617 -1.823 -5.684 1.00 96.62 98 TRP A N 1
ATOM 731 C CA . TRP A 1 98 ? 14.462 -2.308 -4.923 1.00 96.62 98 TRP A CA 1
ATOM 732 C C . TRP A 1 98 ? 14.027 -3.701 -5.365 1.00 96.62 98 TRP A C 1
ATOM 734 O O . TRP A 1 98 ? 13.684 -4.512 -4.512 1.00 96.62 98 TRP A O 1
ATOM 744 N N . ASN A 1 99 ? 14.126 -4.012 -6.659 1.00 97.88 99 ASN A N 1
ATOM 745 C CA . ASN A 1 99 ? 13.779 -5.325 -7.215 1.00 97.88 99 ASN A CA 1
ATOM 746 C C . ASN A 1 99 ? 14.742 -6.451 -6.787 1.00 97.88 99 ASN A C 1
ATOM 748 O O . ASN A 1 99 ? 14.551 -7.608 -7.146 1.00 97.88 99 ASN A O 1
ATOM 752 N N . ARG A 1 100 ? 15.786 -6.128 -6.013 1.00 96.62 100 ARG A N 1
ATOM 753 C CA . ARG A 1 100 ? 16.676 -7.105 -5.370 1.00 96.62 100 ARG A CA 1
ATOM 754 C C . ARG A 1 100 ? 16.196 -7.540 -3.985 1.00 96.62 100 ARG A C 1
ATOM 756 O O . ARG A 1 100 ? 16.787 -8.457 -3.423 1.00 96.62 100 ARG A O 1
ATOM 763 N N . ASN A 1 101 ? 15.188 -6.870 -3.427 1.00 97.12 101 ASN A N 1
ATOM 764 C CA . ASN A 1 101 ? 14.661 -7.186 -2.105 1.00 97.12 101 ASN A CA 1
ATOM 765 C C . ASN A 1 101 ? 13.779 -8.435 -2.159 1.00 97.12 101 ASN A C 1
ATOM 767 O O . ASN A 1 101 ? 12.950 -8.583 -3.061 1.00 97.12 101 ASN A O 1
ATOM 771 N N . ASP A 1 102 ? 13.909 -9.282 -1.146 1.00 96.94 102 ASP A N 1
ATOM 772 C CA . ASP A 1 102 ? 13.116 -10.485 -0.906 1.00 96.94 102 ASP A CA 1
ATOM 773 C C . ASP A 1 102 ? 11.736 -10.151 -0.317 1.00 96.94 102 ASP A C 1
ATOM 775 O O . ASP A 1 102 ? 11.343 -10.609 0.753 1.00 96.94 102 ASP A O 1
ATOM 779 N N . GLY A 1 103 ? 10.981 -9.314 -1.026 1.00 96.19 103 GLY A N 1
ATOM 780 C CA . GLY A 1 103 ? 9.683 -8.811 -0.587 1.00 96.19 103 GLY A CA 1
ATOM 781 C C . GLY A 1 103 ? 9.759 -7.460 0.129 1.00 96.19 103 GLY A C 1
ATOM 782 O O . GLY A 1 103 ? 10.787 -6.780 0.161 1.00 96.19 103 GLY A O 1
ATOM 783 N N . PHE A 1 104 ? 8.611 -7.021 0.648 1.00 96.00 104 PHE A N 1
ATOM 784 C CA . PHE A 1 104 ? 8.501 -5.752 1.363 1.00 96.00 104 PHE A CA 1
ATOM 785 C C . PHE A 1 104 ? 8.955 -5.900 2.812 1.00 96.00 104 PHE A C 1
ATOM 787 O O . PHE A 1 104 ? 8.674 -6.900 3.468 1.00 96.00 104 PHE A O 1
ATOM 794 N N . SER A 1 105 ? 9.618 -4.866 3.336 1.00 91.94 105 SER A N 1
ATOM 795 C CA . SER A 1 105 ? 9.969 -4.837 4.755 1.00 91.94 105 SER A CA 1
ATOM 796 C C . SER A 1 105 ? 8.698 -4.789 5.614 1.00 91.94 105 SER A C 1
ATOM 798 O O . SER A 1 105 ? 7.830 -3.952 5.352 1.00 91.94 105 SER A O 1
ATOM 800 N N . PRO A 1 106 ? 8.610 -5.592 6.692 1.00 88.00 106 PRO A N 1
ATOM 801 C CA . PRO A 1 106 ? 7.479 -5.557 7.619 1.00 88.00 106 PRO A CA 1
ATOM 802 C C . PRO A 1 106 ? 7.379 -4.233 8.394 1.00 88.00 106 PRO A C 1
ATOM 804 O O . PRO A 1 106 ? 6.397 -4.003 9.089 1.00 88.00 106 PRO A O 1
ATOM 807 N N . SER A 1 107 ? 8.394 -3.365 8.311 1.00 88.44 107 SER A N 1
ATOM 808 C CA . SER A 1 107 ? 8.399 -2.043 8.949 1.00 88.44 107 SER A CA 1
ATOM 809 C C . SER A 1 107 ? 7.957 -0.907 8.022 1.00 88.44 107 SER A C 1
ATOM 811 O O . SER A 1 107 ? 8.032 0.253 8.426 1.00 88.44 107 SER A O 1
ATOM 813 N N . GLN A 1 108 ? 7.538 -1.192 6.785 1.00 91.00 108 GLN A N 1
ATOM 814 C CA . GLN A 1 108 ? 6.914 -0.166 5.948 1.00 91.00 108 GLN A CA 1
ATOM 815 C C . GLN A 1 108 ? 5.497 0.134 6.431 1.00 91.00 108 GLN A C 1
ATOM 817 O O . GLN A 1 108 ? 4.756 -0.762 6.826 1.00 91.00 108 GLN A O 1
ATOM 822 N N . MET A 1 109 ? 5.120 1.409 6.375 1.00 92.69 109 MET A N 1
ATOM 823 C CA . MET A 1 109 ? 3.744 1.822 6.623 1.00 92.69 109 MET A CA 1
ATOM 824 C C . MET A 1 109 ? 2.851 1.409 5.455 1.00 92.69 109 MET A C 1
ATOM 826 O O . MET A 1 109 ? 3.248 1.538 4.295 1.00 92.69 109 MET A O 1
ATOM 830 N N . ILE A 1 110 ? 1.637 0.964 5.779 1.00 94.50 110 ILE A N 1
ATOM 831 C CA . ILE A 1 110 ? 0.569 0.787 4.798 1.00 94.50 110 ILE A CA 1
ATOM 832 C C . ILE A 1 110 ? -0.022 2.165 4.500 1.00 94.50 110 ILE A C 1
ATOM 834 O O . ILE A 1 110 ? -0.418 2.885 5.416 1.00 94.50 110 ILE A O 1
ATOM 838 N N . VAL A 1 111 ? -0.087 2.524 3.224 1.00 94.44 111 VAL A N 1
ATOM 839 C CA . VAL A 1 111 ? -0.638 3.785 2.732 1.00 94.44 111 VAL A CA 1
ATOM 840 C C . VAL A 1 111 ? -1.658 3.476 1.649 1.00 94.44 111 VAL A C 1
ATOM 842 O O . VAL A 1 111 ? -1.369 2.754 0.697 1.00 94.44 111 VAL A O 1
ATOM 845 N N . ALA A 1 112 ? -2.850 4.044 1.787 1.00 93.62 112 ALA A N 1
ATOM 846 C CA . ALA A 1 112 ? -3.912 3.981 0.796 1.00 93.62 112 ALA A CA 1
ATOM 847 C C . ALA A 1 112 ? -4.496 5.380 0.613 1.00 93.62 112 ALA A C 1
ATOM 849 O O . ALA A 1 112 ? -4.641 6.123 1.585 1.00 93.62 112 ALA A O 1
ATOM 850 N N . GLN A 1 113 ? -4.851 5.734 -0.619 1.00 91.62 113 GLN A N 1
ATOM 851 C CA . GLN A 1 113 ? -5.515 6.999 -0.889 1.00 91.62 113 GLN A CA 1
ATOM 852 C C . GLN A 1 113 ? -7.026 6.791 -0.941 1.00 91.62 113 GLN A C 1
ATOM 854 O O . GLN A 1 113 ? -7.547 6.029 -1.749 1.00 91.62 113 GLN A O 1
ATOM 859 N N . ILE A 1 114 ? -7.735 7.487 -0.053 1.00 91.12 114 ILE A N 1
ATOM 860 C CA . ILE A 1 114 ? -9.192 7.417 0.062 1.00 91.12 114 ILE A CA 1
ATOM 861 C C . ILE A 1 114 ? -9.733 8.849 -0.050 1.00 91.12 114 ILE A C 1
ATOM 863 O O . ILE A 1 114 ? -9.596 9.629 0.898 1.00 91.12 114 ILE A O 1
ATOM 867 N N . PRO A 1 115 ? -10.317 9.241 -1.199 1.00 89.62 115 PRO A N 1
ATOM 868 C CA . PRO A 1 115 ? -10.787 10.607 -1.403 1.00 89.62 115 PRO A CA 1
ATOM 869 C C . PRO A 1 115 ? -11.831 11.036 -0.365 1.00 89.62 115 PRO A C 1
ATOM 871 O O . PRO A 1 115 ? -12.869 10.396 -0.207 1.00 89.62 115 PRO A O 1
ATOM 874 N N . GLY A 1 116 ? -11.572 12.158 0.312 1.00 91.44 116 GLY A N 1
ATOM 875 C CA . GLY A 1 116 ? -12.524 12.774 1.242 1.00 91.44 116 GLY A CA 1
ATOM 876 C C . GLY A 1 116 ? -12.740 12.013 2.553 1.00 91.44 116 GLY A C 1
ATOM 877 O O . GLY A 1 116 ? -13.755 12.243 3.208 1.00 91.44 116 GLY A O 1
ATOM 878 N N . VAL A 1 117 ? -11.826 11.115 2.933 1.00 93.69 117 VAL A N 1
ATOM 879 C CA . VAL A 1 117 ? -11.923 10.394 4.206 1.00 93.69 117 VAL A CA 1
ATOM 880 C C . VAL A 1 117 ? -11.816 11.351 5.402 1.00 93.69 117 VAL A C 1
ATOM 882 O O . VAL A 1 117 ? -10.914 12.184 5.478 1.00 93.69 117 VAL A O 1
ATOM 885 N N . ASP A 1 118 ? -12.733 11.210 6.358 1.00 95.44 118 ASP A N 1
ATOM 886 C CA . ASP A 1 118 ? -12.680 11.859 7.670 1.00 95.44 118 ASP A CA 1
ATOM 887 C C . ASP A 1 118 ? -12.517 10.765 8.730 1.00 95.44 118 ASP A C 1
ATOM 889 O O . ASP A 1 118 ? -13.445 10.000 9.002 1.00 95.44 118 ASP A O 1
ATOM 893 N N . LEU A 1 119 ? -11.319 10.660 9.312 1.00 95.12 119 LEU A N 1
ATOM 894 C CA . LEU A 1 119 ? -10.998 9.606 10.279 1.00 95.12 119 LEU A CA 1
ATOM 895 C C . LEU A 1 119 ? -11.778 9.745 11.591 1.00 95.12 119 LEU A C 1
ATOM 897 O O . LEU A 1 119 ? -12.097 8.732 12.215 1.00 95.12 119 LEU A O 1
ATOM 901 N N . ALA A 1 120 ? -12.130 10.971 11.989 1.00 94.06 120 ALA A N 1
ATOM 902 C CA . ALA A 1 120 ? -12.917 11.210 13.194 1.00 94.06 120 ALA A CA 1
ATOM 903 C C . ALA A 1 120 ? -14.376 10.800 12.977 1.00 94.06 120 ALA A C 1
ATOM 905 O O . ALA A 1 120 ? -14.959 10.136 13.833 1.00 94.06 120 ALA A O 1
ATOM 906 N N . GLN A 1 121 ? -14.952 11.140 11.821 1.00 96.44 121 GLN A N 1
ATOM 907 C CA . GLN A 1 121 ? -16.290 10.682 11.443 1.00 96.44 121 GLN A CA 1
ATOM 908 C C . GLN A 1 121 ? -16.339 9.161 11.252 1.00 96.44 121 GLN A C 1
ATOM 910 O O . GLN A 1 121 ? -17.329 8.531 11.618 1.00 96.44 121 GLN A O 1
ATOM 915 N N . THR A 1 122 ? -15.280 8.583 10.683 1.00 95.44 122 THR A N 1
ATOM 916 C CA . THR A 1 122 ? -15.148 7.136 10.472 1.00 95.44 122 THR A CA 1
ATOM 917 C C . THR A 1 122 ? -15.058 6.386 11.800 1.00 95.44 122 THR A C 1
ATOM 919 O O . THR A 1 122 ? -15.542 5.264 11.883 1.00 95.44 122 THR A O 1
ATOM 922 N N . GLY A 1 123 ? -14.475 6.998 12.837 1.00 96.19 123 GLY A N 1
ATOM 923 C CA . GLY A 1 123 ? -14.154 6.315 14.092 1.00 96.19 123 GLY A CA 1
ATOM 924 C C . GLY A 1 123 ? -12.920 5.424 13.956 1.00 96.19 123 GLY A C 1
ATOM 925 O O . GLY A 1 123 ? -12.886 4.331 14.515 1.00 96.19 123 GLY A O 1
ATOM 926 N N . ALA A 1 124 ? -11.936 5.856 13.163 1.00 96.81 124 ALA A N 1
ATOM 927 C CA . ALA A 1 124 ? -10.736 5.072 12.900 1.00 96.81 124 ALA A CA 1
ATOM 928 C C . ALA A 1 124 ? -9.891 4.879 14.180 1.00 96.81 124 ALA A C 1
ATOM 930 O O . ALA A 1 124 ? -9.798 5.813 14.984 1.00 96.81 124 ALA A O 1
ATOM 931 N N . PRO A 1 125 ? -9.257 3.704 14.369 1.00 97.31 125 PRO A N 1
ATOM 932 C CA . PRO A 1 125 ? -8.461 3.411 15.556 1.00 97.31 125 PRO A CA 1
ATOM 933 C C . PRO A 1 125 ? -7.268 4.365 15.662 1.00 97.31 125 PRO A C 1
ATOM 935 O O . PRO A 1 125 ? -6.491 4.524 14.717 1.00 97.31 125 PRO A O 1
ATOM 938 N N . ALA A 1 126 ? -7.124 5.008 16.818 1.00 95.81 126 ALA A N 1
ATOM 939 C CA . ALA A 1 126 ? -6.093 6.012 17.056 1.00 95.81 126 ALA A CA 1
ATOM 940 C C . ALA A 1 126 ? -4.795 5.390 17.590 1.00 95.81 126 ALA A C 1
ATOM 942 O O . ALA A 1 126 ? -4.807 4.396 18.310 1.00 95.81 126 ALA A O 1
ATOM 943 N N . ILE A 1 127 ? -3.655 6.047 17.350 1.00 95.75 127 ILE A N 1
ATOM 944 C CA . ILE A 1 127 ? -2.349 5.610 17.885 1.00 95.75 127 ILE A CA 1
ATOM 945 C C . ILE A 1 127 ? -2.309 5.546 19.423 1.00 95.75 127 ILE A C 1
ATOM 947 O O . ILE A 1 127 ? -1.471 4.867 20.011 1.00 95.75 127 ILE A O 1
ATOM 951 N N . THR A 1 128 ? -3.205 6.267 20.097 1.00 96.81 128 THR A N 1
ATOM 952 C CA . THR A 1 128 ? -3.319 6.265 21.559 1.00 96.81 128 THR A CA 1
ATOM 953 C C . THR A 1 128 ? -4.137 5.096 22.108 1.00 96.81 128 THR A C 1
ATOM 955 O O . THR A 1 128 ? -4.115 4.894 23.319 1.00 96.81 128 THR A O 1
ATOM 958 N N . ASP A 1 129 ? -4.855 4.362 21.253 1.00 95.44 129 ASP A N 1
ATOM 959 C CA . ASP A 1 129 ? -5.707 3.229 21.625 1.00 95.44 129 ASP A CA 1
ATOM 960 C C . ASP A 1 129 ? -5.830 2.228 20.459 1.00 95.44 129 ASP A C 1
ATOM 962 O O . ASP A 1 129 ? -6.808 2.207 19.713 1.00 95.44 129 ASP A O 1
ATOM 966 N N . LEU A 1 130 ? -4.787 1.413 20.266 1.00 95.62 130 LEU A N 1
ATOM 967 C CA . LEU A 1 130 ? -4.745 0.440 19.170 1.00 95.62 130 LEU A CA 1
ATOM 968 C C . LEU A 1 130 ? -5.734 -0.714 19.379 1.00 95.62 130 LEU A C 1
ATOM 970 O O . LEU A 1 130 ? -6.112 -1.354 18.401 1.00 95.62 130 LEU A O 1
ATOM 974 N N . GLU A 1 131 ? -6.141 -1.015 20.619 1.00 96.56 131 GLU A N 1
ATOM 975 C CA . GLU A 1 131 ? -7.049 -2.138 20.905 1.00 96.56 131 GLU A CA 1
ATOM 976 C C . GLU A 1 131 ? -8.424 -1.931 20.257 1.00 96.56 131 GLU A C 1
ATOM 978 O O . GLU A 1 131 ? -9.045 -2.911 19.851 1.00 96.56 131 GLU A O 1
ATOM 983 N N . GLN A 1 132 ? -8.824 -0.676 20.016 1.00 96.06 132 GLN A N 1
ATOM 984 C CA . GLN A 1 132 ? -10.015 -0.316 19.238 1.00 96.06 132 GLN A CA 1
ATOM 985 C C . GLN A 1 132 ? -10.029 -0.928 17.820 1.00 96.06 132 GLN A C 1
ATOM 987 O O . GLN A 1 132 ? -11.086 -1.116 17.216 1.00 96.06 132 GLN A O 1
ATOM 992 N N . SER A 1 133 ? -8.866 -1.269 17.250 1.00 97.25 133 SER A N 1
ATOM 993 C CA . SER A 1 133 ? -8.809 -1.969 15.956 1.00 97.25 133 SER A CA 1
ATOM 994 C C . SER A 1 133 ? -9.336 -3.406 15.998 1.00 97.25 133 SER A C 1
ATOM 996 O O . SER A 1 133 ? -9.650 -3.962 14.949 1.00 97.25 133 SER A O 1
ATOM 998 N N . LEU A 1 134 ? -9.441 -4.000 17.191 1.00 97.44 134 LEU A N 1
ATOM 999 C CA . LEU A 1 134 ? -9.915 -5.369 17.394 1.00 97.44 134 LEU A CA 1
ATOM 1000 C C . LEU A 1 134 ? -11.408 -5.447 17.743 1.00 97.44 134 LEU A C 1
ATOM 1002 O O . LEU A 1 134 ? -11.950 -6.546 17.900 1.00 97.44 134 LEU A O 1
ATOM 1006 N N . ASP A 1 135 ? -12.077 -4.299 17.880 1.00 96.50 135 ASP A N 1
ATOM 1007 C CA . ASP A 1 135 ? -13.510 -4.256 18.143 1.00 96.50 135 ASP A CA 1
ATOM 1008 C C . ASP A 1 135 ? -14.299 -4.838 16.952 1.00 96.50 135 ASP A C 1
ATOM 1010 O O . ASP A 1 135 ? -13.933 -4.623 15.791 1.00 96.50 135 ASP A O 1
ATOM 1014 N N . PRO A 1 136 ? -15.409 -5.567 17.193 1.00 95.25 136 PRO A N 1
ATOM 1015 C CA . PRO A 1 136 ? -16.186 -6.196 16.121 1.00 95.25 136 PRO A CA 1
ATOM 1016 C C . PRO A 1 136 ? -16.718 -5.235 15.048 1.00 95.25 136 PRO A C 1
ATOM 1018 O O . PRO A 1 136 ? -17.030 -5.677 13.943 1.00 95.25 136 PRO A O 1
ATOM 1021 N N . ASP A 1 137 ? -16.870 -3.954 15.378 1.00 94.94 137 ASP A N 1
ATOM 1022 C CA . ASP A 1 137 ? -17.342 -2.881 14.503 1.00 94.94 137 ASP A CA 1
ATOM 1023 C C . ASP A 1 137 ? -16.237 -1.886 14.112 1.00 94.94 137 ASP A C 1
ATOM 1025 O O . ASP A 1 137 ? -16.543 -0.809 13.594 1.00 94.94 137 ASP A O 1
ATOM 1029 N N . SER A 1 138 ? -14.960 -2.246 14.301 1.00 97.19 138 SER A N 1
ATOM 1030 C CA . SER A 1 138 ? -13.847 -1.388 13.901 1.00 97.19 138 SER A CA 1
ATOM 1031 C C . SER A 1 138 ? -13.865 -1.122 12.386 1.00 97.19 138 SER A C 1
ATOM 1033 O O . SER A 1 138 ? -13.897 -2.064 11.587 1.00 97.19 138 SER A O 1
ATOM 1035 N N . PRO A 1 139 ? -13.835 0.150 11.947 1.00 96.31 139 PRO A N 1
ATOM 1036 C CA . PRO A 1 139 ? -13.943 0.509 10.532 1.00 96.31 139 PRO A CA 1
ATOM 1037 C C . PRO A 1 139 ? -12.637 0.295 9.754 1.00 96.31 139 PRO A C 1
ATOM 1039 O O . PRO A 1 139 ? -12.648 0.311 8.523 1.00 96.31 139 PRO A O 1
ATOM 1042 N N . VAL A 1 140 ? -11.510 0.116 10.453 1.00 96.62 140 VAL A N 1
ATOM 1043 C CA . VAL A 1 140 ? -10.194 -0.143 9.861 1.00 96.62 140 VAL A CA 1
ATOM 1044 C C . VAL A 1 140 ? -9.598 -1.370 10.529 1.00 96.62 140 VAL A C 1
ATOM 1046 O O . VAL A 1 140 ? -9.332 -1.364 11.726 1.00 96.62 140 VAL A O 1
ATOM 1049 N N . VAL A 1 141 ? -9.348 -2.405 9.732 1.00 96.38 141 VAL A N 1
ATOM 1050 C CA . VAL A 1 141 ? -8.785 -3.674 10.195 1.00 96.38 141 VAL A CA 1
ATOM 1051 C C . VAL A 1 141 ? -7.620 -4.088 9.308 1.00 96.38 141 VAL A C 1
ATOM 1053 O O . VAL A 1 141 ? -7.638 -3.880 8.094 1.00 96.38 141 VAL A O 1
ATOM 1056 N N . VAL A 1 142 ? -6.621 -4.728 9.909 1.00 95.31 142 VAL A N 1
ATOM 1057 C CA . VAL A 1 142 ? -5.585 -5.475 9.190 1.00 95.31 142 VAL A CA 1
ATOM 1058 C C . VAL A 1 142 ? -5.752 -6.934 9.562 1.00 95.31 142 VAL A C 1
ATOM 1060 O O . VAL A 1 142 ? -5.820 -7.261 10.742 1.00 95.31 142 VAL A O 1
ATOM 1063 N N . ILE A 1 143 ? -5.825 -7.810 8.563 1.00 96.00 143 ILE A N 1
ATOM 1064 C CA . ILE A 1 143 ? -6.009 -9.244 8.781 1.00 96.00 143 ILE A CA 1
ATOM 1065 C C . ILE A 1 143 ? -4.900 -10.053 8.130 1.00 96.00 143 ILE A C 1
ATOM 1067 O O . ILE A 1 143 ? -4.391 -9.713 7.060 1.00 96.00 143 ILE A O 1
ATOM 1071 N N . ASN A 1 144 ? -4.585 -11.187 8.738 1.00 95.50 144 ASN A N 1
ATOM 1072 C CA . ASN A 1 144 ? -3.888 -12.253 8.049 1.00 95.50 144 ASN A CA 1
ATOM 1073 C C . ASN A 1 144 ? -4.827 -12.850 6.989 1.00 95.50 144 ASN A C 1
ATOM 1075 O O . ASN A 1 144 ? -5.844 -13.453 7.321 1.00 95.50 144 ASN A O 1
ATOM 1079 N N . ALA A 1 145 ? -4.483 -12.711 5.710 1.00 93.38 145 ALA A N 1
ATOM 1080 C CA . ALA A 1 145 ? -5.342 -13.161 4.613 1.00 93.38 145 ALA A CA 1
ATOM 1081 C C . ALA A 1 145 ? -5.615 -14.682 4.606 1.00 93.38 145 ALA A C 1
ATOM 1083 O O . ALA A 1 145 ? -6.627 -15.113 4.058 1.00 93.38 145 ALA A O 1
ATOM 1084 N N . ALA A 1 146 ? -4.739 -15.499 5.203 1.00 95.75 146 ALA A N 1
ATOM 1085 C CA . ALA A 1 146 ? -4.900 -16.952 5.254 1.00 95.75 146 ALA A CA 1
ATOM 1086 C C . ALA A 1 146 ? -5.757 -17.419 6.441 1.00 95.75 146 ALA A C 1
ATOM 1088 O O . ALA A 1 146 ? -6.498 -18.394 6.310 1.00 95.75 146 ALA A O 1
ATOM 1089 N N . THR A 1 147 ? -5.649 -16.759 7.598 1.00 97.69 147 THR A N 1
ATOM 1090 C CA . THR A 1 147 ? -6.334 -17.183 8.835 1.00 97.69 147 THR A CA 1
ATOM 1091 C C . THR A 1 147 ? -7.545 -16.324 9.192 1.00 97.69 147 THR A C 1
ATOM 1093 O O . THR A 1 147 ? -8.406 -16.778 9.941 1.00 97.69 147 THR A O 1
ATOM 1096 N N . GLY A 1 148 ? -7.620 -15.097 8.674 1.00 95.94 148 GLY A N 1
ATOM 1097 C CA . GLY A 1 148 ? -8.604 -14.087 9.062 1.00 95.94 148 GLY A CA 1
ATOM 1098 C C . GLY A 1 148 ? -8.340 -13.447 10.429 1.00 95.94 148 GLY A C 1
ATOM 1099 O O . GLY A 1 148 ? -9.159 -12.658 10.890 1.00 95.94 148 GLY A O 1
ATOM 1100 N N . GLU A 1 149 ? -7.227 -13.781 11.090 1.00 97.06 149 GLU A N 1
ATOM 1101 C CA . GLU A 1 149 ? -6.850 -13.186 12.375 1.00 97.06 149 GLU A CA 1
ATOM 1102 C C . GLU A 1 149 ? -6.548 -11.694 12.208 1.00 97.06 149 GLU A C 1
ATOM 1104 O O . GLU A 1 149 ? -5.834 -11.308 11.282 1.00 97.06 149 GLU A O 1
ATOM 1109 N N . GLN A 1 150 ? -7.092 -10.865 13.099 1.00 96.69 150 GLN A N 1
ATOM 1110 C CA . GLN A 1 150 ? -6.850 -9.426 13.101 1.00 96.69 150 GLN A CA 1
ATOM 1111 C C . GLN A 1 150 ? -5.516 -9.082 13.772 1.00 96.69 150 GLN A C 1
ATOM 1113 O O . GLN A 1 150 ? -5.117 -9.694 14.763 1.00 96.69 150 GLN A O 1
ATOM 1118 N N . HIS A 1 151 ? -4.855 -8.056 13.249 1.00 94.62 151 HIS A N 1
ATOM 1119 C CA . HIS A 1 151 ? -3.666 -7.442 13.819 1.00 94.62 151 HIS A CA 1
ATOM 1120 C C . HIS A 1 151 ? -3.992 -6.041 14.333 1.00 94.62 151 HIS A C 1
ATOM 1122 O O . HIS A 1 151 ? -4.769 -5.314 13.716 1.00 94.62 151 HIS A O 1
ATOM 1128 N N . LEU A 1 152 ? -3.341 -5.655 15.435 1.00 96.50 152 LEU A N 1
ATOM 1129 C CA . LEU A 1 152 ? -3.427 -4.296 15.958 1.00 96.50 152 LEU A CA 1
ATOM 1130 C C . LEU A 1 152 ? -2.964 -3.292 14.900 1.00 96.50 152 LEU A C 1
ATOM 1132 O O . LEU A 1 152 ? -1.872 -3.428 14.342 1.00 96.50 152 LEU A O 1
ATOM 1136 N N . VAL A 1 153 ? -3.775 -2.265 14.673 1.00 96.62 153 VAL A N 1
ATOM 1137 C CA . VAL A 1 153 ? -3.468 -1.175 13.748 1.00 96.62 153 VAL A CA 1
ATOM 1138 C C . VAL A 1 153 ? -3.973 0.151 14.311 1.00 96.62 153 VAL A C 1
ATOM 1140 O O . VAL A 1 153 ? -4.919 0.194 15.093 1.00 96.62 153 VAL A O 1
ATOM 1143 N N . PHE A 1 154 ? -3.338 1.243 13.905 1.00 96.81 154 PHE A N 1
ATOM 1144 C CA . PHE A 1 154 ? -3.917 2.578 13.994 1.00 96.81 154 PHE A CA 1
ATOM 1145 C C . PHE A 1 154 ? -3.943 3.192 12.595 1.00 96.81 154 PHE A C 1
ATOM 1147 O O . PHE A 1 154 ? -3.148 2.812 11.734 1.00 96.81 154 PHE A O 1
ATOM 1154 N N . ALA A 1 155 ? -4.839 4.145 12.377 1.00 96.25 155 ALA A N 1
ATOM 1155 C CA . ALA A 1 155 ? -4.906 4.905 11.139 1.00 96.25 155 ALA A CA 1
ATOM 1156 C C . ALA A 1 155 ? -4.739 6.396 11.428 1.00 96.25 155 ALA A C 1
ATOM 1158 O O . ALA A 1 155 ? -5.336 6.943 12.356 1.00 96.25 155 ALA A O 1
ATOM 1159 N N . GLU A 1 156 ? -3.943 7.059 10.602 1.00 95.25 156 GLU A N 1
ATOM 1160 C CA . GLU A 1 156 ? -3.764 8.505 10.619 1.00 95.25 156 GLU A CA 1
ATOM 1161 C C . GLU A 1 156 ? -3.780 9.047 9.189 1.00 95.25 156 GLU A C 1
ATOM 1163 O O . GLU A 1 156 ? -3.582 8.304 8.227 1.00 95.25 156 GLU A O 1
ATOM 1168 N N . LEU A 1 157 ? -4.060 10.343 9.047 1.00 94.94 157 LEU A N 1
ATOM 1169 C CA . LEU A 1 157 ? -3.873 11.021 7.771 1.00 94.94 157 LEU A CA 1
ATOM 1170 C C . LEU A 1 157 ? -2.379 11.258 7.575 1.00 94.94 157 LEU A C 1
ATOM 1172 O O . LEU A 1 157 ? -1.701 11.709 8.501 1.00 94.94 157 LEU A O 1
ATOM 1176 N N . ASP A 1 158 ? -1.882 11.003 6.367 1.00 90.12 158 ASP A N 1
ATOM 1177 C CA . ASP A 1 158 ? -0.531 11.419 6.016 1.00 90.12 158 ASP A CA 1
ATOM 1178 C C . ASP A 1 158 ? -0.412 12.946 6.142 1.00 90.12 158 ASP A C 1
ATOM 1180 O O . ASP A 1 158 ? -1.265 13.706 5.685 1.00 90.12 158 ASP A O 1
ATOM 1184 N N . ALA A 1 159 ? 0.655 13.405 6.793 1.00 83.56 159 ALA A N 1
ATOM 1185 C CA . ALA A 1 159 ? 0.817 14.814 7.136 1.00 83.56 159 ALA A CA 1
ATOM 1186 C C . ALA A 1 159 ? 1.211 15.708 5.941 1.00 83.56 159 ALA A C 1
ATOM 1188 O O . ALA A 1 159 ? 1.368 16.917 6.127 1.00 83.56 159 ALA A O 1
ATOM 1189 N N . ASN A 1 160 ? 1.408 15.141 4.743 1.00 77.62 160 ASN A N 1
ATOM 1190 C CA . ASN A 1 160 ? 1.910 15.852 3.564 1.00 77.62 160 ASN A CA 1
ATOM 1191 C C . ASN A 1 160 ? 0.922 15.900 2.384 1.00 77.62 160 ASN A C 1
ATOM 1193 O O . ASN A 1 160 ? 1.338 16.263 1.280 1.00 77.62 160 ASN A O 1
ATOM 1197 N N . THR A 1 161 ? -0.351 15.556 2.597 1.00 59.00 161 THR A N 1
ATOM 1198 C CA . THR A 1 161 ? -1.411 15.619 1.569 1.00 59.00 161 THR A CA 1
ATOM 1199 C C . THR A 1 161 ? -1.988 17.013 1.366 1.00 59.00 161 THR A C 1
ATOM 1201 O O . THR A 1 161 ? -2.245 17.696 2.385 1.00 59.00 161 THR A O 1
#

pLDDT: mean 83.73, std 20.36, range [30.73, 98.06]

Radius of gyration: 29.16 Å; chains: 1; bounding box: 68×84×42 Å

Foldseek 3Di:
DDDDDDDDDDDDDDDDDDPPPPDPDPDPPPPPDPDDPDQDQPPLLAADRVDPPQRCPQPPDCSQWDADPPAPLRIFGHHDQVNADADPVRHTDDCVVRRRDRDDDPPDDGDHDDPPDDCVVQVFAAPVGQCLQVDPSHSDWDADPVPRDTDGDGDDDDPPD

Sequence (161 aa):
MRLSTCHLPVLAVALLLGACSDNNNNNKDKDPEPVPVSIETPNADRCEILDSDNCMFPWPSNVFTVADEGSDTGLLINLNQESLPANKQGVKVDPSEWNRNDGFSPSQMIVAQIPGVDLAQTGAPAITDLEQSLDPDSPVVVINAATGEQHLVFAELDANT

Secondary structure (DSSP, 8-state):
-------------------------------PPPPP-----TTTTTS-SS-SS-TT-SBS-GGGEEE-TTSTTSEEE---GGGSPB-TTSPBPP-TTGGGSSS--TTSPPB---TT--HHHHTPPPTT-GGGGGSTT-SS-EE-TTT--EE-------TT-